Protein AF-A0A0R0C847-F1 (afdb_monomer_lite)

Organism: NCBI:txid405446

Radius of gyration: 13.83 Å; chains: 1; bounding box: 32×34×32 Å

Foldseek 3Di:
DADEDDELAEACEEAEEEQYAAAYEANYEHNEEYEYEQYEYHYANYEYAYEYEYANYAYHQEPNYEAAEEYEYDHDDPPDDPDDRDAHEYAAAAQYEANYEYYYPDHHHAEHEPNYYHDHYYPYDYDYDPDNDDDD

pLDDT: mean 81.01, std 14.31, range [42.16, 94.69]

Secondary structure (DSSP, 8-state):
--EEPPTT-EESS-EEESSS-EEE-TT-EESS-EEESSS-EEESS-EE-S-EEESS--EEE-TT-EESS-EEEPPPPTTS--S--PPPEEEE-TT-EE-S-EEESS--EEEEETT-EE--EESS-EEEE-SSS---

Structure (mmCIF, N/CA/C/O backbone):
data_AF-A0A0R0C847-F1
#
_entry.id   AF-A0A0R0C847-F1
#
loop_
_atom_site.group_PDB
_atom_site.id
_atom_site.type_symbol
_atom_site.label_atom_id
_atom_site.label_alt_id
_atom_site.label_comp_id
_atom_site.label_asym_id
_atom_site.label_entity_id
_atom_site.label_seq_id
_atom_site.pdbx_PDB_ins_code
_atom_site.Cartn_x
_atom_site.Cartn_y
_atom_site.Cartn_z
_atom_site.occupancy
_atom_site.B_iso_or_equiv
_atom_site.auth_seq_id
_atom_site.auth_comp_id
_atom_site.auth_asym_id
_atom_site.auth_atom_id
_atom_site.pdbx_PDB_model_num
ATOM 1 N N . GLY A 1 1 ? 16.848 8.188 -2.614 1.00 44.81 1 GLY A N 1
ATOM 2 C CA . GLY A 1 1 ? 17.297 6.876 -3.125 1.00 44.81 1 GLY A CA 1
ATOM 3 C C . GLY A 1 1 ? 16.133 5.922 -3.027 1.00 44.81 1 GLY A C 1
ATOM 4 O O . GLY A 1 1 ? 15.467 5.969 -2.008 1.00 44.81 1 GLY A O 1
ATOM 5 N N . GLY A 1 2 ? 15.830 5.153 -4.074 1.00 51.50 2 GLY A N 1
ATOM 6 C CA . GLY A 1 2 ? 14.700 4.211 -4.107 1.00 51.50 2 GLY A CA 1
ATOM 7 C C . GLY A 1 2 ? 15.169 2.760 -4.080 1.00 51.50 2 GLY A C 1
ATOM 8 O O . GLY A 1 2 ? 16.262 2.468 -4.564 1.00 51.50 2 GLY A O 1
ATOM 9 N N . ILE A 1 3 ? 14.347 1.867 -3.531 1.00 61.53 3 ILE A N 1
ATOM 10 C CA . ILE A 1 3 ? 14.578 0.423 -3.574 1.00 61.53 3 ILE A CA 1
ATOM 11 C C . ILE A 1 3 ? 13.815 -0.112 -4.786 1.00 61.53 3 ILE A C 1
ATOM 13 O O . ILE A 1 3 ? 12.591 -0.244 -4.774 1.00 61.53 3 ILE A O 1
ATOM 17 N N . ARG A 1 4 ? 14.544 -0.409 -5.864 1.00 59.06 4 ARG A N 1
ATOM 18 C CA . ARG A 1 4 ? 13.992 -1.135 -7.010 1.00 59.06 4 ARG A CA 1
ATOM 19 C C . ARG A 1 4 ? 14.447 -2.581 -6.915 1.00 59.06 4 ARG A C 1
ATOM 21 O O . ARG A 1 4 ? 15.627 -2.867 -7.099 1.00 59.06 4 ARG A O 1
ATOM 28 N N . THR A 1 5 ? 13.511 -3.470 -6.618 1.00 61.41 5 THR A N 1
ATOM 29 C CA . THR A 1 5 ? 13.776 -4.909 -6.623 1.00 61.41 5 THR A CA 1
ATOM 30 C C . THR A 1 5 ? 13.546 -5.484 -8.022 1.00 61.41 5 THR A C 1
ATOM 32 O O . THR A 1 5 ? 12.745 -4.957 -8.795 1.00 61.41 5 THR A O 1
ATOM 35 N N . GLY A 1 6 ? 14.319 -6.508 -8.393 1.00 53.28 6 GLY A N 1
ATOM 36 C CA . GLY A 1 6 ? 14.159 -7.223 -9.663 1.00 53.28 6 GLY A CA 1
ATOM 37 C C . GLY A 1 6 ? 13.067 -8.299 -9.597 1.00 53.28 6 GLY A C 1
ATOM 38 O O . GLY A 1 6 ? 12.555 -8.606 -8.526 1.00 53.28 6 GLY A O 1
ATOM 39 N N . ARG A 1 7 ? 12.732 -8.889 -10.751 1.00 55.72 7 ARG A N 1
ATOM 40 C CA . ARG A 1 7 ? 11.773 -10.007 -10.875 1.00 55.72 7 ARG A CA 1
ATOM 41 C C . ARG A 1 7 ? 12.236 -11.249 -10.102 1.00 55.72 7 ARG A C 1
ATOM 43 O O . ARG A 1 7 ? 13.437 -11.501 -10.024 1.00 55.72 7 ARG A O 1
ATOM 50 N N . ASN A 1 8 ? 11.282 -12.059 -9.632 1.00 59.22 8 ASN A N 1
ATOM 51 C CA . ASN A 1 8 ? 11.506 -13.325 -8.910 1.00 59.22 8 ASN A CA 1
ATOM 52 C C . ASN A 1 8 ? 12.288 -13.193 -7.592 1.00 59.22 8 ASN A C 1
ATOM 54 O O . ASN A 1 8 ? 13.009 -14.112 -7.195 1.00 59.22 8 ASN A O 1
ATOM 58 N N . LEU A 1 9 ? 12.175 -12.053 -6.911 1.00 65.19 9 LEU A N 1
ATOM 59 C CA . LEU A 1 9 ? 12.846 -11.863 -5.635 1.00 65.19 9 LEU A CA 1
ATOM 60 C C . LEU A 1 9 ? 12.037 -12.526 -4.513 1.00 65.19 9 LEU A C 1
ATOM 62 O O . LEU A 1 9 ? 10.857 -12.239 -4.327 1.00 65.19 9 LEU A O 1
ATOM 66 N N . VAL A 1 10 ? 12.687 -13.387 -3.732 1.00 64.56 10 VAL A N 1
ATOM 67 C CA . VAL A 1 10 ? 12.114 -13.928 -2.495 1.00 64.56 10 VAL A CA 1
ATOM 68 C C . VAL A 1 10 ? 12.790 -13.236 -1.320 1.00 64.56 10 VAL A C 1
ATOM 70 O O . VAL A 1 10 ? 13.981 -13.433 -1.077 1.00 64.56 10 VAL A O 1
ATOM 73 N N . LEU A 1 11 ? 12.032 -12.417 -0.597 1.00 72.56 11 LEU A N 1
ATOM 74 C CA . LEU A 1 11 ? 12.472 -11.775 0.635 1.00 72.56 11 LEU A CA 1
ATOM 75 C C . LEU A 1 11 ? 11.800 -12.458 1.819 1.00 72.56 11 LEU A C 1
ATOM 77 O O . LEU A 1 11 ? 10.580 -12.454 1.943 1.00 72.56 11 LEU A O 1
ATOM 81 N N . ALA A 1 12 ? 12.609 -13.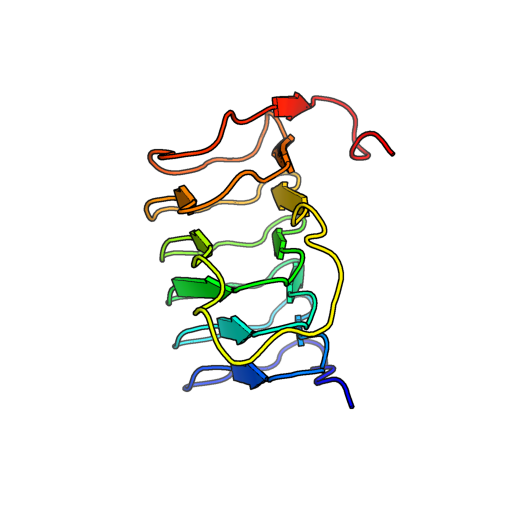021 2.714 1.00 62.19 12 ALA A N 1
ATOM 82 C CA . ALA A 1 12 ? 12.117 -13.587 3.971 1.00 62.19 12 ALA A CA 1
ATOM 83 C C . ALA A 1 12 ? 11.773 -12.511 5.021 1.00 62.19 12 ALA A C 1
ATOM 85 O O . ALA A 1 12 ? 11.181 -12.829 6.045 1.00 62.19 12 ALA A O 1
ATOM 86 N N . ARG A 1 13 ? 12.181 -11.255 4.796 1.00 71.25 13 ARG A N 1
ATOM 87 C CA . ARG A 1 13 ? 11.975 -10.107 5.692 1.00 71.25 13 ARG A CA 1
ATOM 88 C C . ARG A 1 13 ? 11.284 -8.964 4.945 1.00 71.25 13 ARG A C 1
ATOM 90 O O . ARG A 1 13 ? 11.233 -8.989 3.716 1.00 71.25 13 ARG A O 1
ATOM 97 N N . GLY A 1 14 ? 10.771 -7.997 5.700 1.00 68.62 14 GLY A N 1
ATOM 98 C CA . GLY A 1 14 ? 10.109 -6.808 5.170 1.00 68.62 14 GLY A CA 1
ATOM 99 C C . GLY A 1 14 ? 11.025 -5.830 4.424 1.00 68.62 14 GLY A C 1
ATOM 100 O O . GLY A 1 14 ? 12.242 -6.034 4.333 1.00 68.62 14 GLY A O 1
ATOM 101 N N . LEU A 1 15 ? 10.420 -4.780 3.869 1.00 73.00 15 LEU A N 1
ATOM 102 C CA . LEU A 1 15 ? 11.086 -3.688 3.156 1.00 73.00 15 LEU A CA 1
ATOM 103 C C . LEU A 1 15 ? 10.704 -2.337 3.762 1.00 73.00 15 LEU A C 1
ATOM 105 O O . LEU A 1 15 ? 9.536 -1.971 3.714 1.00 73.00 15 LEU A O 1
ATOM 109 N N . ASP A 1 16 ? 11.705 -1.561 4.187 1.00 72.19 16 ASP A N 1
ATOM 110 C CA . ASP A 1 16 ? 11.493 -0.260 4.832 1.00 72.19 16 ASP A CA 1
ATOM 111 C C . ASP A 1 16 ? 12.253 0.858 4.110 1.00 72.19 16 ASP A C 1
ATOM 113 O O . ASP A 1 16 ? 13.425 0.716 3.738 1.00 72.19 16 ASP A O 1
ATOM 117 N N . THR A 1 17 ? 11.613 2.014 3.912 1.00 71.56 17 THR A N 1
ATOM 118 C CA . THR A 1 17 ? 12.294 3.192 3.351 1.00 71.56 17 THR A CA 1
ATOM 119 C C . THR A 1 17 ? 11.646 4.525 3.722 1.00 71.56 17 THR A C 1
ATOM 121 O O . THR A 1 17 ? 10.429 4.661 3.790 1.00 71.56 17 THR A O 1
ATOM 124 N N . VAL A 1 18 ? 12.456 5.573 3.895 1.00 64.12 18 VAL A N 1
ATOM 125 C CA . VAL A 1 18 ? 11.958 6.898 4.310 1.00 64.12 18 VAL A CA 1
ATOM 126 C C . VAL A 1 18 ? 11.659 7.816 3.117 1.00 64.12 18 VAL A C 1
ATOM 128 O O . VAL A 1 18 ? 10.617 8.459 3.090 1.00 64.12 18 VAL A O 1
ATOM 131 N N . ASN A 1 19 ? 12.539 7.872 2.113 1.00 58.94 19 ASN A N 1
ATOM 132 C CA . ASN A 1 19 ? 12.438 8.795 0.964 1.00 58.94 19 ASN A CA 1
ATOM 133 C C . ASN A 1 19 ? 12.637 8.085 -0.392 1.00 58.94 19 ASN A C 1
ATOM 135 O O . ASN A 1 19 ? 13.093 8.693 -1.364 1.00 58.94 19 ASN A O 1
ATOM 139 N N . GLY A 1 20 ? 12.368 6.781 -0.449 1.00 64.75 20 GLY A N 1
ATOM 140 C CA . GLY A 1 20 ? 12.543 5.954 -1.639 1.00 64.75 20 GLY A CA 1
ATOM 141 C C . GLY A 1 20 ? 11.259 5.267 -2.058 1.00 64.75 20 GLY A C 1
ATOM 142 O O . GLY A 1 20 ? 10.523 4.810 -1.207 1.00 64.75 20 GLY A O 1
ATOM 143 N N . GLY A 1 21 ? 10.979 5.155 -3.355 1.00 75.12 21 GLY A N 1
ATOM 144 C CA . GLY A 1 21 ? 9.925 4.241 -3.800 1.00 75.12 21 GLY A CA 1
ATOM 145 C C . GLY A 1 21 ? 10.352 2.785 -3.600 1.00 75.12 21 GLY A C 1
ATOM 146 O O . GLY A 1 21 ? 11.523 2.466 -3.825 1.00 75.12 21 GLY A O 1
ATOM 147 N N . ILE A 1 22 ? 9.415 1.933 -3.195 1.00 81.19 22 ILE A N 1
ATOM 148 C CA . ILE A 1 22 ? 9.524 0.476 -3.189 1.00 81.19 22 ILE A CA 1
ATOM 149 C C . ILE A 1 22 ? 8.766 -0.026 -4.412 1.00 81.19 22 ILE A C 1
ATOM 151 O O . ILE A 1 22 ? 7.552 0.133 -4.503 1.00 81.19 22 ILE A O 1
ATOM 155 N N . TYR A 1 23 ? 9.475 -0.630 -5.362 1.00 84.19 23 TYR A N 1
ATOM 156 C CA . TYR A 1 23 ? 8.843 -1.303 -6.495 1.00 84.19 23 TYR A CA 1
ATOM 157 C C . TYR A 1 23 ? 9.247 -2.770 -6.523 1.00 84.19 23 TYR A C 1
ATOM 159 O O . TYR A 1 23 ? 10.444 -3.092 -6.480 1.00 84.19 23 TYR A O 1
ATOM 167 N N . VAL A 1 24 ? 8.239 -3.634 -6.603 1.00 83.81 24 VAL A N 1
ATOM 168 C CA . VAL A 1 24 ? 8.375 -5.086 -6.599 1.00 83.81 24 VAL A CA 1
ATOM 169 C C . VAL A 1 24 ? 7.606 -5.649 -7.784 1.00 83.81 24 VAL A C 1
ATOM 171 O O . VAL A 1 24 ? 6.416 -5.387 -7.964 1.00 83.81 24 VAL A O 1
ATOM 174 N N . ASP A 1 25 ? 8.331 -6.392 -8.612 1.00 84.12 25 ASP A N 1
ATOM 175 C CA . ASP A 1 25 ? 7.852 -6.903 -9.893 1.00 84.12 25 ASP A CA 1
ATOM 176 C C . ASP A 1 25 ? 7.408 -8.373 -9.788 1.00 84.12 25 ASP A C 1
ATOM 178 O O . ASP A 1 25 ? 7.661 -9.055 -8.785 1.00 84.12 25 ASP A O 1
ATOM 182 N N . ARG A 1 26 ? 6.771 -8.863 -10.853 1.00 85.19 26 ARG A N 1
ATOM 183 C CA . ARG A 1 26 ? 6.073 -10.150 -10.912 1.00 85.19 26 ARG A CA 1
ATOM 184 C C . ARG A 1 26 ? 6.947 -11.327 -10.489 1.00 85.19 26 ARG A C 1
ATOM 186 O O . ARG A 1 26 ? 8.133 -11.403 -10.821 1.00 85.19 26 ARG A O 1
ATOM 193 N N . GLY A 1 27 ? 6.313 -12.279 -9.804 1.00 79.50 27 GLY A N 1
ATOM 194 C CA . GLY A 1 27 ? 6.936 -13.527 -9.358 1.00 79.50 27 GLY A CA 1
ATOM 195 C C . GLY A 1 27 ? 7.713 -13.385 -8.051 1.00 79.50 27 GLY A C 1
ATOM 196 O O . GLY A 1 27 ? 8.369 -14.333 -7.624 1.00 79.50 27 GLY A O 1
ATOM 197 N N . SER A 1 28 ? 7.652 -12.215 -7.418 1.00 85.19 28 SER A N 1
ATOM 198 C CA . SER A 1 28 ? 8.307 -11.964 -6.139 1.00 85.19 28 SER A CA 1
ATOM 199 C C . SER A 1 28 ? 7.398 -12.348 -4.971 1.00 85.19 28 SER A C 1
ATOM 201 O O . SER A 1 28 ? 6.172 -12.212 -5.044 1.00 85.19 28 SER A O 1
ATOM 203 N N . ARG A 1 29 ? 8.007 -12.810 -3.877 1.00 86.31 29 ARG A N 1
ATOM 204 C CA . ARG A 1 29 ? 7.320 -13.099 -2.614 1.00 86.31 29 ARG A CA 1
ATOM 205 C C . ARG A 1 29 ? 8.008 -12.364 -1.475 1.00 86.31 29 ARG A C 1
ATOM 207 O O . ARG A 1 29 ? 9.228 -12.451 -1.337 1.00 86.31 29 ARG A O 1
ATOM 214 N N . ILE A 1 30 ? 7.220 -11.681 -0.658 1.00 87.31 30 ILE A N 1
ATOM 215 C CA . ILE A 1 30 ? 7.690 -10.956 0.521 1.00 87.31 30 ILE A CA 1
ATOM 216 C C . ILE A 1 30 ? 7.013 -11.580 1.735 1.00 87.31 30 ILE A C 1
ATOM 218 O O . ILE A 1 30 ? 5.791 -11.558 1.843 1.00 87.31 30 ILE A O 1
ATOM 222 N N . GLY A 1 31 ? 7.813 -12.169 2.620 1.00 86.44 31 GLY A N 1
ATOM 223 C CA . GLY A 1 31 ? 7.327 -12.850 3.821 1.00 86.44 31 GLY A CA 1
ATOM 224 C C . GLY A 1 31 ? 7.059 -11.935 5.020 1.00 86.44 31 GLY A C 1
ATOM 225 O O . GLY A 1 31 ? 6.570 -12.423 6.031 1.00 86.44 31 GLY A O 1
ATOM 226 N N . GLY A 1 32 ? 7.416 -10.650 4.940 1.00 88.69 32 GLY A N 1
ATOM 227 C CA . GLY A 1 32 ? 7.215 -9.662 6.007 1.00 88.69 32 GLY A CA 1
ATOM 228 C C . GLY A 1 32 ? 6.523 -8.403 5.496 1.00 88.69 32 GLY A C 1
ATOM 229 O O . GLY A 1 32 ? 5.985 -8.413 4.394 1.00 88.69 32 GLY A O 1
ATOM 230 N N . ASP A 1 33 ? 6.572 -7.329 6.275 1.00 88.62 33 ASP A N 1
ATOM 231 C CA . ASP A 1 33 ? 5.810 -6.104 6.006 1.00 88.62 33 ASP A CA 1
ATOM 232 C C . ASP A 1 33 ? 6.516 -5.167 5.013 1.00 88.62 33 ASP A C 1
ATOM 234 O O . ASP A 1 33 ? 7.724 -5.258 4.780 1.00 88.62 33 ASP A O 1
ATOM 238 N N . VAL A 1 34 ? 5.763 -4.264 4.389 1.00 88.25 34 VAL A N 1
ATOM 239 C CA . VAL A 1 34 ? 6.304 -3.236 3.492 1.00 88.25 34 VAL A CA 1
ATOM 240 C C . VAL A 1 34 ? 5.940 -1.862 4.034 1.00 88.25 34 VAL A C 1
ATOM 242 O 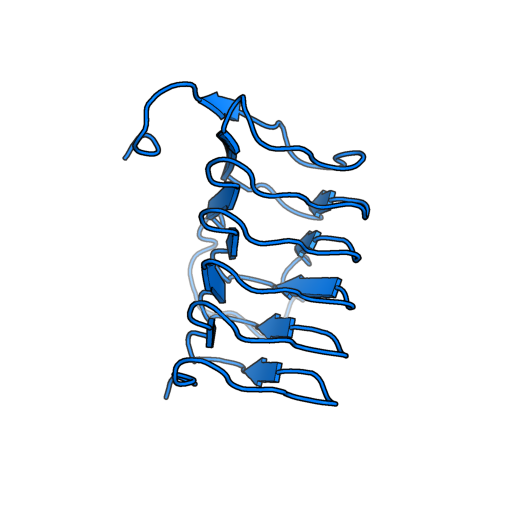O . VAL A 1 34 ? 4.781 -1.455 3.957 1.00 88.25 34 VAL A O 1
ATOM 245 N N . GLU A 1 35 ? 6.935 -1.126 4.527 1.00 88.19 35 GLU A N 1
ATOM 246 C CA . GLU A 1 35 ? 6.747 0.185 5.142 1.00 88.19 35 GLU A CA 1
ATOM 247 C C . GLU A 1 35 ? 7.438 1.311 4.355 1.00 88.19 35 GLU A C 1
ATOM 249 O O . GLU A 1 35 ? 8.595 1.222 3.923 1.00 88.19 35 GLU A O 1
ATOM 254 N N . THR A 1 36 ? 6.750 2.447 4.193 1.00 84.62 36 THR A N 1
ATOM 255 C CA . THR A 1 36 ? 7.417 3.673 3.744 1.00 84.62 36 THR A CA 1
ATOM 256 C C . THR A 1 36 ? 6.856 4.971 4.307 1.00 84.62 36 THR A C 1
ATOM 258 O O . THR A 1 36 ? 5.650 5.152 4.431 1.00 84.62 36 THR A O 1
ATOM 261 N N . VAL A 1 37 ? 7.720 5.961 4.547 1.00 81.88 37 VAL A N 1
ATOM 262 C CA . VAL A 1 37 ? 7.276 7.286 5.013 1.00 81.88 37 VAL A CA 1
ATOM 263 C C . VAL A 1 37 ? 6.837 8.180 3.851 1.00 81.88 37 VAL A C 1
ATOM 265 O O . VAL A 1 37 ? 5.675 8.571 3.793 1.00 81.88 37 VAL A O 1
ATOM 268 N N . ASN A 1 38 ? 7.731 8.515 2.915 1.00 77.06 38 ASN A N 1
ATOM 269 C CA . ASN A 1 38 ? 7.435 9.419 1.790 1.00 77.06 38 ASN A CA 1
ATOM 270 C C . ASN A 1 38 ? 7.529 8.748 0.409 1.00 77.06 38 ASN A C 1
ATOM 272 O O . ASN A 1 38 ? 7.299 9.412 -0.606 1.00 77.06 38 ASN A O 1
ATOM 276 N N . GLY A 1 39 ? 7.890 7.465 0.358 1.00 79.19 39 GLY A N 1
ATOM 277 C CA . GLY A 1 39 ? 8.048 6.683 -0.865 1.00 79.19 39 GLY A CA 1
ATOM 278 C C . GLY A 1 39 ? 6.738 6.186 -1.457 1.00 79.19 39 GLY A C 1
ATOM 279 O O . GLY A 1 39 ? 5.750 6.073 -0.752 1.00 79.19 39 GLY A O 1
ATOM 280 N N . SER A 1 40 ? 6.705 5.865 -2.748 1.00 84.69 40 SER A N 1
ATOM 281 C CA . SER A 1 40 ? 5.591 5.103 -3.327 1.00 84.69 40 SER A CA 1
ATOM 282 C C . SER A 1 40 ? 5.848 3.600 -3.219 1.00 84.69 40 SER A C 1
ATOM 284 O O . SER A 1 40 ? 6.972 3.158 -3.433 1.00 84.69 40 SER A O 1
ATOM 286 N N . ILE A 1 41 ? 4.820 2.814 -2.917 1.00 89.50 41 ILE A N 1
ATOM 287 C CA . ILE A 1 41 ? 4.857 1.349 -2.903 1.00 89.50 41 ILE A CA 1
ATOM 288 C C . ILE A 1 41 ? 4.126 0.849 -4.145 1.00 89.50 41 ILE A C 1
ATOM 290 O O . ILE A 1 41 ? 2.962 1.178 -4.351 1.00 89.50 41 ILE A O 1
ATOM 294 N N . GLY A 1 42 ? 4.794 0.053 -4.975 1.00 90.19 42 GLY A N 1
ATOM 295 C CA . GLY A 1 42 ? 4.219 -0.575 -6.162 1.00 90.19 42 GLY A CA 1
ATOM 296 C C . GLY A 1 42 ? 4.491 -2.072 -6.173 1.00 90.19 42 GLY A C 1
ATOM 297 O O . GLY A 1 42 ? 5.648 -2.480 -6.246 1.00 90.19 42 GLY A O 1
ATOM 298 N N . LEU A 1 43 ? 3.434 -2.879 -6.121 1.00 90.38 43 LEU A N 1
ATOM 299 C CA . LEU A 1 43 ? 3.497 -4.341 -6.139 1.00 90.38 43 LEU A CA 1
ATOM 300 C C . LEU A 1 43 ? 2.758 -4.861 -7.371 1.00 90.38 43 LEU A C 1
ATOM 302 O O . LEU A 1 43 ? 1.558 -4.634 -7.483 1.00 90.38 43 LEU A O 1
ATOM 306 N N . VAL A 1 44 ? 3.418 -5.572 -8.284 1.00 90.56 44 VAL A N 1
ATOM 307 C CA . VAL A 1 44 ? 2.770 -6.105 -9.500 1.00 90.56 44 VAL A CA 1
ATOM 308 C C . VAL A 1 44 ? 3.022 -7.601 -9.621 1.00 90.56 44 VAL A C 1
ATOM 310 O O . VAL A 1 44 ? 4.161 -8.005 -9.811 1.00 90.56 44 VAL A O 1
ATOM 313 N N . GLY A 1 45 ? 1.982 -8.434 -9.545 1.00 90.00 45 GLY A N 1
ATOM 314 C CA . GLY A 1 45 ? 2.114 -9.893 -9.563 1.00 90.00 45 GLY A CA 1
ATOM 315 C C . GLY A 1 45 ? 2.962 -10.425 -8.405 1.00 90.00 45 GLY A C 1
ATOM 316 O O . GLY A 1 45 ? 3.795 -11.315 -8.607 1.00 90.00 45 GLY A O 1
ATOM 317 N N . VAL A 1 46 ? 2.815 -9.811 -7.228 1.00 90.38 46 VAL A N 1
ATOM 318 C CA . VAL A 1 46 ? 3.599 -10.093 -6.017 1.00 90.38 46 VAL A CA 1
ATOM 319 C C . VAL A 1 46 ? 2.711 -10.744 -4.972 1.00 90.38 46 VAL A C 1
ATOM 321 O O . VAL A 1 46 ? 1.569 -10.332 -4.783 1.00 90.38 46 VAL A O 1
ATOM 324 N N . GLN A 1 47 ? 3.264 -11.719 -4.254 1.00 92.19 47 GLN A N 1
ATOM 325 C CA . GLN A 1 47 ? 2.640 -12.260 -3.054 1.00 92.19 47 GLN A CA 1
ATOM 326 C C . GLN A 1 47 ? 3.301 -11.646 -1.815 1.00 92.19 47 GLN A C 1
ATOM 328 O O . GLN A 1 47 ? 4.467 -11.919 -1.528 1.00 92.19 47 GLN A O 1
ATOM 333 N N . LEU A 1 48 ? 2.557 -10.821 -1.094 1.00 92.50 48 LEU A N 1
ATOM 334 C CA . LEU A 1 48 ? 2.947 -10.237 0.180 1.00 92.50 48 LEU A CA 1
ATOM 335 C C . LEU A 1 48 ? 2.207 -10.975 1.299 1.00 92.50 48 LEU A C 1
ATOM 337 O O . LEU A 1 48 ? 0.977 -10.988 1.330 1.00 92.50 48 LEU A O 1
ATOM 341 N N . ASP A 1 49 ? 2.954 -11.610 2.196 1.00 92.56 49 ASP A N 1
ATOM 342 C CA . ASP A 1 49 ? 2.378 -12.328 3.333 1.00 92.56 49 ASP A CA 1
ATOM 343 C C . ASP A 1 49 ? 2.130 -11.405 4.551 1.00 92.56 49 ASP A C 1
ATOM 345 O O . ASP A 1 49 ? 1.349 -11.782 5.421 1.00 92.56 49 ASP A O 1
ATOM 349 N N . GLY A 1 50 ? 2.752 -10.217 4.598 1.00 92.00 50 GLY A N 1
ATOM 350 C CA . GLY A 1 50 ? 2.598 -9.211 5.661 1.00 92.00 50 GLY A CA 1
ATOM 351 C C . GLY A 1 50 ? 1.704 -8.019 5.296 1.00 92.00 50 GLY A C 1
ATOM 352 O O . GLY A 1 50 ? 0.926 -8.070 4.338 1.00 92.00 50 GLY A O 1
ATOM 353 N N . ASP A 1 51 ? 1.837 -6.941 6.067 1.00 92.50 51 ASP A N 1
ATOM 354 C CA . ASP A 1 51 ? 1.066 -5.700 5.947 1.00 92.50 51 ASP A CA 1
ATOM 355 C C . ASP A 1 51 ? 1.769 -4.642 5.073 1.00 92.50 51 ASP A C 1
ATOM 357 O O . ASP A 1 51 ? 2.984 -4.668 4.866 1.00 92.50 51 ASP A O 1
ATOM 361 N N . ILE A 1 52 ? 0.998 -3.681 4.552 1.00 91.94 52 ILE A N 1
ATOM 362 C CA . ILE A 1 52 ? 1.518 -2.484 3.876 1.00 91.94 52 ILE A CA 1
ATOM 363 C C . ILE A 1 52 ? 1.259 -1.265 4.756 1.00 91.94 52 ILE A C 1
ATOM 365 O O . ILE A 1 52 ? 0.102 -0.920 4.996 1.00 91.94 52 ILE A O 1
ATOM 369 N N . GLU A 1 53 ? 2.309 -0.555 5.159 1.00 90.56 53 GLU A N 1
ATOM 370 C CA . GLU A 1 53 ? 2.194 0.642 5.992 1.00 90.56 53 GLU A CA 1
ATOM 371 C C . GLU A 1 53 ? 2.831 1.870 5.329 1.00 90.56 53 GLU A C 1
ATOM 373 O O . GLU A 1 53 ? 3.927 1.828 4.764 1.00 90.56 53 GLU A O 1
ATOM 378 N N . THR A 1 54 ? 2.128 3.005 5.354 1.00 88.81 54 THR A N 1
ATOM 379 C CA . THR A 1 54 ? 2.702 4.265 4.874 1.00 88.81 54 THR A CA 1
ATOM 380 C C . THR A 1 54 ? 2.192 5.507 5.595 1.00 88.81 54 THR A C 1
ATOM 382 O O . THR A 1 54 ? 1.165 5.478 6.263 1.00 88.81 54 THR A O 1
ATOM 385 N N . VAL A 1 55 ? 2.903 6.630 5.453 1.00 86.00 55 VAL A N 1
ATOM 386 C CA . VAL A 1 55 ? 2.518 7.930 6.036 1.00 86.00 55 VAL A CA 1
ATOM 387 C C . VAL A 1 55 ? 2.081 8.927 4.957 1.00 86.00 55 VAL A C 1
ATOM 389 O O . VAL A 1 55 ? 0.993 9.510 5.009 1.00 86.00 55 VAL A O 1
ATOM 392 N N . ASN A 1 56 ? 2.944 9.147 3.968 1.00 82.69 56 ASN A N 1
ATOM 393 C CA . ASN A 1 56 ? 2.731 10.065 2.850 1.00 82.69 56 ASN A CA 1
ATOM 394 C C . ASN A 1 56 ? 2.894 9.368 1.497 1.00 82.69 56 ASN A C 1
ATOM 396 O O . ASN A 1 56 ? 2.869 10.055 0.483 1.00 82.69 56 ASN A O 1
ATOM 400 N N . GLY A 1 57 ? 3.112 8.057 1.465 1.00 84.31 57 GLY A N 1
ATOM 401 C CA . GLY A 1 57 ? 3.373 7.300 0.253 1.00 84.31 57 GLY A CA 1
ATOM 402 C C . GLY A 1 57 ? 2.128 6.946 -0.542 1.00 84.31 57 GLY A C 1
ATOM 403 O O . GLY A 1 57 ? 1.069 6.697 0.025 1.00 84.31 57 GLY A O 1
ATOM 404 N N . ASP A 1 58 ? 2.264 6.892 -1.865 1.00 89.75 58 ASP A N 1
ATOM 405 C CA . ASP A 1 58 ? 1.221 6.318 -2.718 1.00 89.75 58 ASP A CA 1
ATOM 406 C C . ASP A 1 58 ? 1.366 4.798 -2.719 1.00 89.75 58 ASP A C 1
ATOM 408 O O . ASP A 1 58 ? 2.485 4.291 -2.771 1.00 89.75 58 ASP A O 1
ATOM 412 N N . ILE A 1 59 ? 0.254 4.070 -2.685 1.00 91.88 59 ILE A N 1
ATOM 413 C CA . ILE A 1 59 ? 0.251 2.605 -2.701 1.00 91.88 59 ILE A CA 1
ATOM 414 C C . ILE A 1 59 ? -0.398 2.146 -3.999 1.00 91.88 59 ILE A C 1
ATOM 416 O O . ILE A 1 59 ? -1.476 2.596 -4.368 1.00 91.88 59 ILE A O 1
ATOM 420 N N . THR A 1 60 ? 0.250 1.239 -4.713 1.00 92.38 60 THR A N 1
ATOM 421 C CA . THR A 1 60 ? -0.284 0.601 -5.913 1.00 92.38 60 THR A CA 1
ATOM 422 C C . THR A 1 60 ? -0.144 -0.905 -5.769 1.00 92.38 60 THR A C 1
ATOM 424 O O . THR A 1 60 ? 0.947 -1.457 -5.903 1.00 92.38 60 THR A O 1
ATOM 427 N N . VAL A 1 61 ? -1.264 -1.573 -5.512 1.00 93.25 61 VAL A N 1
ATOM 428 C CA . VAL A 1 61 ? -1.380 -3.028 -5.585 1.00 93.25 61 VAL A CA 1
ATOM 429 C C . VAL A 1 61 ? -1.837 -3.352 -7.001 1.00 93.25 61 VAL A C 1
ATOM 431 O O . VAL A 1 61 ? -3.016 -3.282 -7.313 1.00 93.25 61 VAL A O 1
ATOM 434 N N . GLY A 1 62 ? -0.885 -3.590 -7.893 1.00 89.31 62 GLY A N 1
ATOM 435 C CA . GLY A 1 62 ? -1.113 -3.871 -9.306 1.00 89.31 62 GLY A CA 1
ATOM 436 C C . GLY A 1 62 ? -1.700 -5.256 -9.582 1.00 89.31 62 GLY A C 1
ATOM 437 O O . GLY A 1 62 ? -2.090 -5.988 -8.676 1.00 89.31 62 GLY A O 1
ATOM 438 N N . ILE A 1 63 ? -1.758 -5.597 -10.871 1.00 90.12 63 ILE A N 1
ATOM 439 C CA . ILE A 1 63 ? -2.440 -6.800 -11.355 1.00 90.12 63 ILE A CA 1
ATOM 440 C C . ILE A 1 63 ? -1.873 -8.093 -10.762 1.00 90.12 63 ILE A C 1
ATOM 442 O O . ILE A 1 63 ? -0.654 -8.233 -10.640 1.00 90.12 63 ILE A O 1
ATOM 446 N N . ASP A 1 64 ? -2.765 -9.025 -10.423 1.00 90.44 64 ASP A N 1
ATOM 447 C CA . ASP A 1 64 ? -2.453 -10.353 -9.870 1.00 90.44 64 ASP A CA 1
ATOM 448 C C . ASP A 1 64 ? -1.603 -10.316 -8.582 1.00 90.44 64 ASP A C 1
ATOM 450 O O . ASP A 1 64 ? -0.920 -11.285 -8.242 1.00 90.44 64 ASP A O 1
ATOM 454 N N . SER A 1 65 ? -1.605 -9.190 -7.867 1.00 93.25 65 SER A N 1
ATOM 455 C CA . SER A 1 65 ? -0.937 -9.066 -6.573 1.00 93.25 65 SER A CA 1
ATOM 456 C C . SER A 1 65 ? -1.851 -9.538 -5.446 1.00 93.25 65 SER A C 1
ATOM 458 O O . SER A 1 65 ? -3.033 -9.197 -5.400 1.00 93.25 65 SER A O 1
ATOM 460 N N . VAL A 1 66 ? -1.289 -10.290 -4.504 1.00 93.81 66 VAL A N 1
ATOM 461 C CA . VAL A 1 66 ? -2.001 -10.806 -3.332 1.00 93.81 66 VAL A CA 1
ATOM 462 C C . VAL A 1 66 ? -1.303 -10.305 -2.080 1.00 93.81 66 VAL A C 1
ATOM 464 O O . VAL A 1 66 ? -0.130 -10.596 -1.864 1.00 93.81 66 VAL A O 1
ATOM 467 N N . VAL A 1 67 ? -2.037 -9.566 -1.262 1.00 94.38 67 VAL A N 1
ATOM 468 C CA . VAL A 1 67 ? -1.628 -9.063 0.044 1.00 94.38 67 VAL A CA 1
ATOM 469 C C . VAL A 1 67 ? -2.458 -9.801 1.083 1.00 94.38 67 VAL A C 1
ATOM 471 O O . VAL A 1 67 ? -3.672 -9.617 1.157 1.00 94.38 67 VAL A O 1
ATOM 474 N N . LYS A 1 68 ? -1.819 -10.674 1.859 1.00 93.81 68 LYS A N 1
ATOM 475 C CA . LYS A 1 68 ? -2.500 -11.392 2.944 1.00 93.81 68 LYS A CA 1
ATOM 476 C C . LYS A 1 68 ? -2.758 -10.498 4.152 1.00 93.81 68 LYS A C 1
ATOM 478 O O . LYS A 1 68 ? -3.757 -10.678 4.841 1.00 93.81 68 LYS A O 1
ATOM 483 N N . GLY A 1 69 ? -1.872 -9.539 4.399 1.00 92.69 69 GLY A N 1
ATOM 484 C CA . GLY A 1 69 ? -2.081 -8.519 5.413 1.00 92.69 69 GLY A CA 1
ATOM 485 C C . GLY A 1 69 ? -3.059 -7.430 4.976 1.00 92.69 69 GLY A C 1
ATOM 486 O O . GLY A 1 69 ? -3.799 -7.547 3.994 1.00 92.69 69 GLY A O 1
ATOM 487 N N . GLY A 1 70 ? -3.079 -6.359 5.755 1.00 93.44 70 GLY A N 1
ATOM 488 C CA . GLY A 1 70 ? -3.859 -5.155 5.541 1.00 93.44 70 GLY A CA 1
ATOM 489 C C . GLY A 1 70 ? -3.060 -4.012 4.926 1.00 93.44 70 GLY A C 1
ATOM 490 O O . GLY A 1 70 ? -1.872 -4.114 4.624 1.00 93.44 70 GLY A O 1
ATOM 491 N N . ILE A 1 71 ? -3.748 -2.886 4.748 1.00 93.56 71 ILE A N 1
ATOM 492 C CA . ILE A 1 71 ? -3.143 -1.624 4.323 1.00 93.56 71 ILE A CA 1
ATOM 493 C C . ILE A 1 71 ? -3.409 -0.589 5.404 1.00 93.56 71 ILE A C 1
ATOM 495 O O . ILE A 1 71 ? -4.564 -0.326 5.732 1.00 93.56 71 ILE A O 1
ATOM 499 N N . LYS A 1 72 ? -2.359 0.040 5.922 1.00 92.38 72 LYS A N 1
ATOM 500 C CA . LYS A 1 72 ? -2.463 1.081 6.936 1.00 92.38 72 LYS A CA 1
ATOM 501 C C . LYS A 1 72 ? -1.815 2.373 6.461 1.00 92.38 72 LYS A C 1
ATOM 503 O O . LYS A 1 72 ? -0.656 2.395 6.056 1.00 92.38 72 LYS A O 1
ATOM 508 N N . VAL A 1 73 ? -2.566 3.470 6.520 1.00 90.88 73 VAL A N 1
ATOM 509 C CA . VAL A 1 73 ? -2.035 4.814 6.266 1.00 90.88 73 VAL A CA 1
ATOM 510 C C . VAL A 1 73 ? -2.104 5.626 7.544 1.00 90.88 73 VAL A C 1
ATOM 512 O O . VAL A 1 73 ? -3.186 6.031 7.974 1.00 90.88 73 VAL A O 1
ATOM 515 N N . ASN A 1 74 ? -0.938 5.883 8.122 1.00 87.38 74 ASN A N 1
ATOM 516 C CA . ASN A 1 74 ? -0.800 6.638 9.354 1.00 87.38 74 ASN A CA 1
ATOM 517 C C . ASN A 1 74 ? -0.949 8.138 9.122 1.00 87.38 74 ASN A C 1
ATOM 519 O O . ASN A 1 74 ? -0.558 8.701 8.090 1.00 87.38 74 ASN A O 1
ATOM 523 N N . ARG A 1 75 ? -1.442 8.823 10.153 1.00 82.25 75 ARG A N 1
ATOM 524 C CA . ARG A 1 75 ? -1.320 10.276 10.251 1.00 82.25 75 ARG A CA 1
ATOM 525 C C . ARG A 1 75 ? 0.163 10.669 10.410 1.00 82.25 75 ARG A C 1
ATOM 527 O O . ARG A 1 75 ? 0.867 10.075 11.221 1.00 82.25 75 ARG A O 1
ATOM 534 N N . PRO A 1 76 ? 0.647 11.721 9.723 1.00 71.25 76 PRO A N 1
ATOM 535 C CA . PRO A 1 76 ? 1.966 12.275 10.006 1.00 71.25 76 PRO A CA 1
ATOM 536 C C . PRO A 1 76 ? 2.008 12.868 11.423 1.00 71.25 76 PRO A C 1
ATOM 538 O O . PRO A 1 76 ? 1.152 13.676 11.793 1.00 71.25 76 PRO A O 1
ATOM 541 N N . SER A 1 77 ? 3.016 12.489 12.210 1.00 64.75 77 SER A N 1
ATOM 542 C CA . SER A 1 77 ? 3.244 13.032 13.552 1.00 64.75 77 SER A CA 1
ATOM 543 C C . SER A 1 77 ? 3.655 14.509 13.493 1.00 64.75 77 SER A C 1
ATOM 545 O O . SER A 1 77 ? 4.498 14.904 12.678 1.00 64.75 77 SER A O 1
ATOM 547 N N . PHE A 1 78 ? 3.072 15.330 14.374 1.00 53.62 78 PHE A N 1
ATOM 548 C CA . PHE A 1 78 ? 3.410 16.747 14.543 1.00 53.62 78 PHE A CA 1
ATOM 549 C C . PHE A 1 78 ? 4.880 16.887 14.978 1.00 53.62 78 PHE A C 1
ATOM 551 O O . PHE A 1 78 ? 5.206 16.696 16.145 1.00 53.62 78 PHE A O 1
ATOM 558 N N . GLY A 1 79 ? 5.771 17.191 14.029 1.00 56.78 79 GLY A N 1
ATOM 559 C CA . GLY A 1 79 ? 7.186 17.470 14.300 1.00 56.78 79 GLY A CA 1
ATOM 560 C C . GLY A 1 79 ? 8.161 17.207 13.146 1.00 56.78 79 GLY A C 1
ATOM 561 O O . GLY A 1 79 ? 9.268 17.730 13.183 1.00 56.78 79 GLY A O 1
ATOM 562 N N . ILE A 1 80 ? 7.781 16.428 12.121 1.00 55.78 80 ILE A N 1
ATOM 563 C CA . ILE A 1 80 ? 8.754 15.902 11.132 1.00 55.78 80 ILE A CA 1
ATOM 564 C C . ILE A 1 80 ? 8.495 16.365 9.679 1.00 55.78 80 ILE A C 1
ATOM 566 O O . ILE A 1 80 ? 9.375 16.231 8.833 1.00 55.78 80 ILE A O 1
ATOM 570 N N . SER A 1 81 ? 7.341 16.958 9.341 1.00 52.28 81 SER A N 1
ATOM 571 C CA . SER A 1 81 ? 6.998 17.251 7.934 1.00 52.28 81 SER A CA 1
ATOM 572 C C . SER A 1 81 ? 6.859 18.748 7.626 1.00 52.28 81 SER A C 1
ATOM 574 O O . SER A 1 81 ? 5.916 19.398 8.062 1.00 52.28 81 SER A O 1
ATOM 576 N N . LEU A 1 82 ? 7.799 19.271 6.827 1.00 56.09 82 LEU A N 1
ATOM 577 C CA . LEU A 1 82 ? 7.775 20.596 6.177 1.00 56.09 82 LEU A CA 1
ATOM 578 C C . LEU A 1 82 ? 7.119 20.550 4.779 1.00 56.09 82 LEU A C 1
ATOM 580 O O . LEU A 1 82 ? 7.238 21.490 3.995 1.00 56.09 82 LEU A O 1
ATOM 584 N N . THR A 1 83 ? 6.473 19.438 4.422 1.00 54.88 83 THR A N 1
ATOM 585 C CA . THR A 1 83 ? 5.933 19.198 3.078 1.00 54.88 83 THR A CA 1
ATOM 586 C C . THR A 1 83 ? 4.413 19.302 3.105 1.00 54.88 83 THR A C 1
ATOM 588 O O . THR A 1 83 ? 3.770 18.788 4.018 1.00 54.88 83 THR A O 1
ATOM 591 N N . ALA A 1 84 ? 3.832 19.980 2.111 1.00 57.62 84 ALA A N 1
ATOM 592 C CA . ALA A 1 84 ? 2.386 20.156 2.008 1.00 57.62 84 ALA A CA 1
ATOM 593 C C . ALA A 1 84 ? 1.651 18.802 2.124 1.00 57.62 84 ALA A C 1
ATOM 595 O O . ALA A 1 84 ? 2.127 17.810 1.560 1.00 57.62 84 ALA A O 1
ATOM 596 N N . PRO A 1 85 ? 0.503 18.736 2.827 1.00 63.00 85 PRO A N 1
ATOM 597 C CA . PRO A 1 85 ? -0.251 17.502 3.007 1.00 63.00 85 PRO A CA 1
ATOM 598 C C . PRO A 1 85 ? -0.851 17.063 1.667 1.00 63.00 85 PRO A C 1
ATOM 600 O O . PRO A 1 85 ? -1.986 17.395 1.332 1.00 63.00 85 PRO A O 1
ATOM 603 N N . ARG A 1 86 ? -0.082 16.312 0.877 1.00 71.44 86 ARG A N 1
ATOM 604 C CA . ARG A 1 86 ? -0.605 15.622 -0.302 1.00 71.44 86 ARG A CA 1
ATOM 605 C C . ARG A 1 86 ? -1.529 14.502 0.159 1.00 71.44 86 ARG A C 1
ATOM 607 O O . ARG A 1 86 ? -1.233 13.836 1.150 1.00 71.44 86 ARG A O 1
ATOM 614 N N . LYS A 1 87 ? -2.643 14.312 -0.548 1.00 80.69 87 LYS A N 1
ATOM 615 C CA . LYS A 1 87 ? -3.534 13.169 -0.330 1.00 80.69 87 LYS A CA 1
ATOM 616 C C . LYS A 1 87 ? -2.873 11.938 -0.954 1.00 80.69 87 LYS A C 1
ATOM 618 O O . LYS A 1 87 ? -2.677 11.950 -2.171 1.00 80.69 87 LYS A O 1
ATOM 623 N N . PRO A 1 88 ? -2.505 10.916 -0.165 1.00 86.62 88 PRO A N 1
ATOM 624 C CA . PRO A 1 88 ? -1.990 9.670 -0.711 1.00 86.62 88 PRO A CA 1
ATOM 625 C C . PRO A 1 88 ? -3.005 9.038 -1.663 1.00 86.62 88 PRO A C 1
ATOM 627 O O . PRO A 1 88 ? -4.214 9.045 -1.392 1.00 86.62 88 PRO A O 1
ATOM 630 N N . ARG A 1 89 ? -2.518 8.499 -2.778 1.00 90.25 89 ARG A N 1
ATOM 631 C CA . ARG A 1 89 ? -3.324 7.724 -3.724 1.00 90.25 89 ARG A CA 1
ATOM 632 C C . ARG A 1 89 ? -3.071 6.242 -3.481 1.00 90.25 89 ARG A C 1
ATOM 634 O O . ARG A 1 89 ? -1.927 5.798 -3.511 1.00 90.25 89 ARG A O 1
ATOM 641 N N . ILE A 1 90 ? -4.139 5.488 -3.246 1.00 92.25 90 ILE A N 1
ATOM 642 C CA . ILE A 1 90 ? -4.105 4.038 -3.081 1.00 92.25 90 ILE A CA 1
ATOM 643 C C . ILE A 1 90 ? -4.876 3.436 -4.238 1.00 92.25 90 ILE A C 1
ATOM 645 O O . ILE A 1 90 ? -6.063 3.700 -4.395 1.00 92.25 90 ILE A O 1
ATOM 649 N N . VAL A 1 91 ? -4.193 2.651 -5.057 1.00 92.56 91 VAL A N 1
ATOM 650 C CA . VAL A 1 91 ? -4.758 2.008 -6.238 1.00 92.56 91 VAL A CA 1
ATOM 651 C C . VAL A 1 91 ? -4.688 0.506 -6.050 1.00 92.56 91 VAL A C 1
ATOM 653 O O . VAL A 1 91 ? -3.605 -0.052 -5.883 1.00 92.56 91 VAL A O 1
ATOM 656 N N . ILE A 1 92 ? -5.845 -0.140 -6.101 1.00 92.94 92 ILE A N 1
ATOM 657 C CA . ILE A 1 92 ? -5.985 -1.589 -6.134 1.00 92.94 92 ILE A CA 1
ATOM 658 C C . ILE A 1 92 ? -6.387 -1.967 -7.559 1.00 92.94 92 ILE A C 1
ATOM 660 O O . ILE A 1 92 ? -7.457 -1.591 -8.035 1.00 92.94 92 ILE A O 1
ATOM 664 N N . GLY A 1 93 ? -5.480 -2.634 -8.261 1.00 90.38 93 GLY A N 1
ATOM 665 C CA . GLY A 1 93 ? -5.588 -2.995 -9.665 1.00 90.38 93 GLY A CA 1
ATOM 666 C C . GLY A 1 93 ? -6.400 -4.271 -9.914 1.00 90.38 93 GLY A C 1
ATOM 667 O O . GLY A 1 93 ? -6.929 -4.878 -8.981 1.00 90.38 93 GLY A O 1
ATOM 668 N N . PRO A 1 94 ? -6.508 -4.698 -11.183 1.00 90.75 94 PRO A N 1
ATOM 669 C CA . PRO A 1 94 ? -7.291 -5.869 -11.565 1.00 90.75 94 PRO A CA 1
ATOM 670 C C . PRO A 1 94 ? -6.781 -7.151 -10.907 1.00 90.75 94 PRO A C 1
ATOM 672 O O . PRO A 1 94 ? -5.583 -7.323 -10.721 1.00 90.75 94 PRO A O 1
ATOM 675 N N . ASN A 1 95 ? -7.682 -8.065 -10.557 1.00 91.19 95 ASN A N 1
ATOM 676 C CA . ASN A 1 95 ? -7.395 -9.316 -9.835 1.00 91.19 95 ASN A CA 1
ATOM 677 C C . ASN A 1 95 ? -6.572 -9.180 -8.540 1.00 91.19 95 ASN A C 1
ATOM 679 O O . ASN A 1 95 ? -6.133 -10.191 -7.994 1.00 91.19 95 ASN A O 1
ATOM 683 N N . ALA A 1 96 ? -6.347 -7.963 -8.042 1.00 92.75 96 ALA A N 1
ATOM 684 C CA . ALA A 1 96 ? -5.627 -7.770 -6.802 1.00 92.75 96 ALA A CA 1
ATOM 685 C C . ALA A 1 96 ? -6.487 -8.230 -5.622 1.00 92.75 96 ALA A C 1
ATOM 687 O O . ALA A 1 96 ? -7.703 -8.011 -5.593 1.00 92.75 96 ALA A O 1
ATOM 688 N N . VAL A 1 97 ? -5.844 -8.857 -4.642 1.00 94.31 97 VAL A N 1
ATOM 689 C CA . VAL A 1 97 ? -6.496 -9.341 -3.425 1.00 94.31 97 VAL A CA 1
ATOM 690 C C . VAL A 1 97 ? -5.792 -8.742 -2.220 1.00 94.31 97 VAL A C 1
ATOM 692 O O . VAL A 1 97 ? -4.582 -8.883 -2.086 1.00 94.31 97 VAL A O 1
ATOM 695 N N . VAL A 1 98 ? -6.548 -8.086 -1.348 1.00 94.69 98 VAL A N 1
ATOM 696 C CA . VAL A 1 98 ? -6.110 -7.632 -0.027 1.00 94.69 98 VAL A CA 1
ATOM 697 C C . VAL A 1 98 ? -7.011 -8.315 0.991 1.00 94.69 98 VAL A C 1
ATOM 699 O O . VAL A 1 98 ? -8.195 -7.991 1.076 1.00 94.69 98 VAL A O 1
ATOM 702 N N . GLU A 1 99 ? -6.485 -9.304 1.706 1.00 93.75 99 GLU A N 1
ATOM 703 C CA . GLU A 1 99 ? -7.272 -10.097 2.660 1.00 93.75 99 GLU A CA 1
ATOM 704 C C . GLU A 1 99 ? -7.472 -9.358 3.988 1.00 93.75 99 GLU A C 1
ATOM 706 O O . GLU A 1 99 ? -8.535 -9.464 4.604 1.00 93.75 99 GLU A O 1
ATOM 711 N N . GLY A 1 100 ? -6.480 -8.575 4.415 1.00 92.44 100 GLY A N 1
ATOM 712 C CA . GLY A 1 100 ? -6.540 -7.805 5.647 1.00 92.44 100 GLY A CA 1
ATOM 713 C C . GLY A 1 100 ? -7.362 -6.520 5.546 1.00 92.44 100 GLY A C 1
ATOM 714 O O . GLY A 1 100 ? -7.886 -6.128 4.503 1.00 92.44 100 GLY A O 1
ATOM 715 N N . GLN A 1 101 ? -7.476 -5.844 6.686 1.00 94.00 101 GLN A N 1
ATOM 716 C CA . GLN A 1 101 ? -8.209 -4.588 6.821 1.00 94.00 101 GLN A CA 1
ATOM 717 C C . GLN A 1 101 ? -7.458 -3.408 6.196 1.00 94.00 101 GLN A C 1
ATOM 719 O O . GLN A 1 101 ? -6.233 -3.323 6.261 1.00 94.00 101 GLN A O 1
ATOM 724 N N . LEU A 1 102 ? -8.202 -2.460 5.632 1.00 94.06 102 LEU A N 1
ATOM 725 C CA . LEU A 1 102 ? -7.662 -1.220 5.096 1.00 94.06 102 LEU A CA 1
ATOM 726 C C . LEU A 1 102 ? -8.015 -0.082 6.057 1.00 94.06 102 LEU A C 1
ATOM 728 O O . LEU A 1 102 ? -9.179 0.296 6.176 1.00 94.06 102 LEU A O 1
ATOM 732 N N . VAL A 1 103 ? -7.022 0.456 6.758 1.00 93.50 103 VAL A N 1
ATOM 733 C CA . VAL A 1 103 ? -7.194 1.482 7.791 1.00 93.50 103 VAL A CA 1
ATOM 734 C C . VAL A 1 103 ? -6.489 2.762 7.368 1.00 93.50 103 VAL A C 1
ATOM 736 O O . VAL A 1 103 ? -5.270 2.811 7.233 1.00 93.50 103 VAL A O 1
ATOM 739 N N . PHE A 1 104 ? -7.262 3.826 7.194 1.00 92.06 104 PHE A N 1
ATOM 740 C CA . PHE A 1 104 ? -6.765 5.131 6.787 1.00 92.06 104 PHE A CA 1
ATOM 741 C C . PHE A 1 104 ? -7.027 6.150 7.898 1.00 92.06 104 PHE A C 1
ATOM 743 O O . PHE A 1 104 ? -8.160 6.556 8.134 1.00 92.06 104 PHE A O 1
ATOM 750 N N . GLU A 1 105 ? -5.977 6.598 8.587 1.00 89.19 105 GLU A N 1
ATOM 751 C CA . GLU A 1 105 ? -6.079 7.608 9.659 1.00 89.19 105 GLU A CA 1
ATOM 752 C C . GLU A 1 105 ? -6.163 9.051 9.126 1.00 89.19 105 GLU A C 1
ATOM 754 O O . GLU A 1 105 ? -6.171 10.035 9.878 1.00 89.19 105 GLU A O 1
ATOM 759 N N . ARG A 1 106 ? -6.173 9.198 7.800 1.00 84.62 106 ARG A N 1
ATOM 760 C CA . ARG A 1 106 ? -6.237 10.470 7.088 1.00 84.62 106 ARG A CA 1
ATOM 761 C C . ARG A 1 106 ? -6.987 10.307 5.776 1.00 84.62 106 ARG A C 1
ATOM 763 O O . ARG A 1 106 ? -7.127 9.202 5.264 1.00 84.62 106 ARG A O 1
ATOM 770 N N . GLU A 1 107 ? -7.389 11.431 5.192 1.00 84.56 107 GLU A N 1
ATOM 771 C CA . GLU A 1 107 ? -7.991 11.426 3.864 1.00 84.56 107 GLU A CA 1
ATOM 772 C C . GLU A 1 107 ? -7.019 10.895 2.810 1.00 84.56 107 GLU A C 1
ATOM 774 O O . GLU A 1 107 ? -5.903 11.400 2.645 1.00 84.56 107 GLU A O 1
ATOM 779 N N . VAL A 1 108 ? -7.497 9.914 2.055 1.00 89.94 108 VAL A N 1
ATOM 780 C CA . VAL A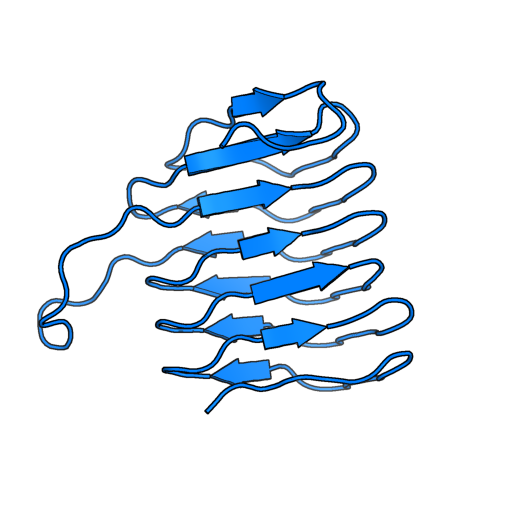 1 108 ? -6.792 9.311 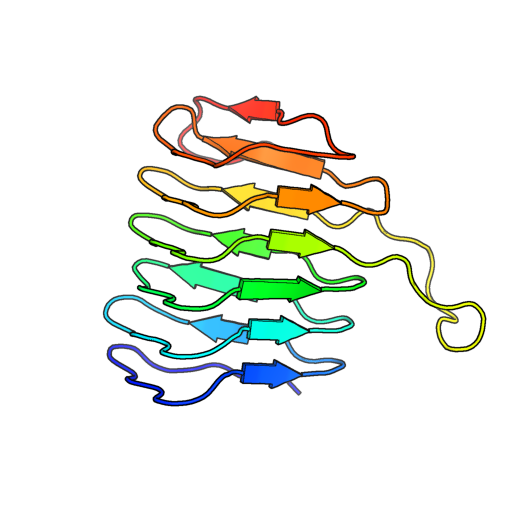0.932 1.00 89.94 108 VAL A CA 1
ATOM 781 C C . VAL A 1 108 ? -7.727 9.173 -0.260 1.00 89.94 108 VAL A C 1
ATOM 783 O O . VAL A 1 108 ? -8.951 9.173 -0.118 1.00 89.94 108 VAL A O 1
ATOM 786 N N . THR A 1 109 ? -7.148 9.024 -1.446 1.00 91.12 109 THR A N 1
ATOM 787 C CA . THR A 1 109 ? -7.906 8.618 -2.632 1.00 91.12 109 THR A CA 1
ATOM 788 C C . THR A 1 109 ? -7.741 7.118 -2.810 1.00 91.12 109 THR A C 1
ATOM 790 O O . THR A 1 109 ? -6.692 6.678 -3.273 1.00 91.12 109 THR A O 1
ATOM 793 N N . LEU A 1 110 ? -8.752 6.343 -2.417 1.00 91.81 110 LEU A N 1
ATOM 794 C CA . LEU A 1 110 ? -8.773 4.894 -2.592 1.00 91.81 110 LEU A CA 1
ATOM 795 C C . LEU A 1 110 ? -9.503 4.548 -3.894 1.00 91.81 110 LEU A C 1
ATOM 797 O O . LEU A 1 110 ? -10.710 4.743 -3.988 1.00 91.81 110 LEU A O 1
ATOM 801 N N . LEU A 1 111 ? -8.771 4.039 -4.879 1.00 91.50 111 LEU A N 1
ATOM 802 C CA . LEU A 1 111 ? -9.279 3.542 -6.154 1.00 91.50 111 LEU A CA 1
ATOM 803 C C . LEU A 1 111 ? -9.223 2.017 -6.137 1.00 91.50 111 LEU A C 1
ATOM 805 O O . LEU A 1 111 ? -8.160 1.442 -5.911 1.00 91.50 111 LEU A O 1
ATOM 809 N N . VAL A 1 112 ? -10.351 1.362 -6.385 1.00 91.81 112 VAL A N 1
ATOM 810 C CA . VAL A 1 112 ? -10.464 -0.099 -6.339 1.00 91.81 112 VAL A CA 1
ATOM 811 C C . VAL A 1 112 ? -11.028 -0.593 -7.656 1.00 91.81 112 VAL A C 1
ATOM 813 O O . VAL A 1 112 ? -12.116 -0.186 -8.047 1.00 91.81 112 VAL A O 1
ATOM 816 N N . HIS A 1 113 ? -10.300 -1.460 -8.349 1.00 91.25 113 HIS A N 1
ATOM 817 C CA . HIS A 1 113 ? -10.822 -2.082 -9.556 1.00 91.25 113 HIS A CA 1
ATOM 818 C C . HIS A 1 113 ? -11.990 -3.013 -9.207 1.00 91.25 113 HIS A C 1
ATOM 820 O O . HIS A 1 113 ? -11.960 -3.672 -8.168 1.00 91.25 113 HIS A O 1
ATOM 826 N N . ASP A 1 114 ? -13.010 -3.116 -10.057 1.00 89.25 114 ASP A N 1
ATOM 827 C CA . ASP A 1 114 ? -14.210 -3.894 -9.712 1.00 89.25 114 ASP A CA 1
ATOM 828 C C . ASP A 1 114 ? -13.944 -5.404 -9.553 1.00 89.25 114 ASP A C 1
ATOM 830 O O . ASP A 1 114 ? -14.556 -6.085 -8.731 1.00 89.25 114 ASP A O 1
ATOM 834 N N . SER A 1 115 ? -12.945 -5.924 -10.271 1.00 90.00 115 SER A N 1
ATOM 835 C CA . SER A 1 115 ? -12.485 -7.310 -10.112 1.00 90.00 115 SER A CA 1
ATOM 836 C C . SER A 1 115 ? -11.629 -7.541 -8.855 1.00 90.00 115 SER A C 1
ATOM 838 O O . SER A 1 115 ? -11.232 -8.677 -8.595 1.00 90.00 115 SER A O 1
ATOM 840 N N . ALA A 1 116 ? -11.220 -6.482 -8.152 1.00 90.69 116 ALA A N 1
ATOM 841 C CA . ALA A 1 116 ? -10.350 -6.598 -6.992 1.00 90.69 116 ALA A CA 1
ATOM 842 C C . ALA A 1 116 ? -11.142 -7.009 -5.750 1.00 90.69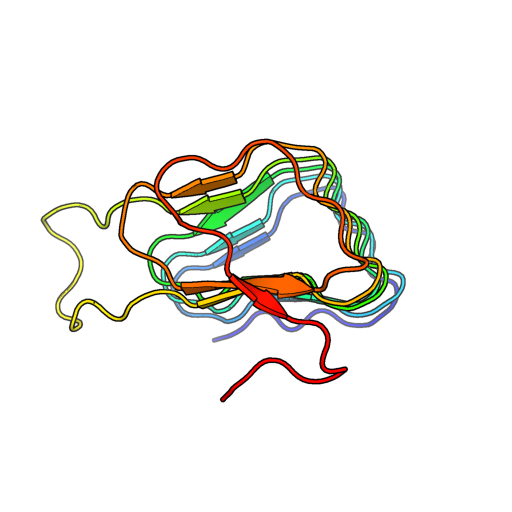 116 ALA A C 1
ATOM 844 O O . ALA A 1 116 ? -12.308 -6.651 -5.568 1.00 90.69 116 ALA A O 1
ATOM 845 N N . ARG A 1 117 ? -10.483 -7.741 -4.855 1.00 92.31 117 ARG A N 1
ATOM 846 C CA . ARG A 1 117 ? -11.040 -8.121 -3.556 1.00 92.31 117 ARG A CA 1
ATOM 847 C C . ARG A 1 117 ? -10.274 -7.400 -2.468 1.00 92.31 117 ARG A C 1
ATOM 849 O O . ARG A 1 117 ? -9.053 -7.465 -2.433 1.00 92.31 117 ARG A O 1
ATOM 856 N N . ILE A 1 118 ? -10.995 -6.726 -1.586 1.00 93.94 118 ILE A N 1
ATOM 857 C CA . ILE A 1 118 ? -10.413 -6.025 -0.447 1.00 93.94 118 ILE A CA 1
ATOM 858 C C . ILE A 1 118 ? -11.175 -6.384 0.821 1.00 93.94 118 ILE A C 1
ATOM 860 O O . ILE A 1 118 ? -12.385 -6.629 0.772 1.00 93.94 118 ILE A O 1
ATOM 864 N N . GLY A 1 119 ? -10.462 -6.397 1.941 1.00 91.44 119 GLY A N 1
ATOM 865 C CA . GLY A 1 119 ? -11.045 -6.501 3.265 1.00 91.44 119 GLY A CA 1
ATOM 866 C C . GLY A 1 119 ? -11.821 -5.242 3.683 1.00 91.44 119 GLY A C 1
ATOM 867 O O . GLY A 1 119 ? -12.065 -4.335 2.878 1.00 91.44 119 GLY A O 1
ATOM 868 N N . PRO A 1 120 ? -12.243 -5.171 4.957 1.00 93.69 120 PRO A N 1
ATOM 869 C CA . PRO A 1 120 ? -13.006 -4.042 5.475 1.00 93.69 120 PRO A CA 1
ATOM 870 C C . PRO A 1 120 ? -12.194 -2.744 5.402 1.00 93.69 120 PRO A C 1
ATOM 872 O O . PRO A 1 120 ? -11.019 -2.717 5.768 1.00 93.69 120 PRO A O 1
ATOM 875 N N . VAL A 1 121 ? -12.836 -1.664 4.950 1.00 93.81 121 VAL A N 1
ATOM 876 C CA . VAL A 1 121 ? -12.219 -0.340 4.794 1.00 93.81 121 VAL A CA 1
ATOM 877 C C . VAL A 1 121 ? -12.700 0.607 5.892 1.00 93.81 121 VAL A C 1
ATOM 879 O O . VAL A 1 121 ? -13.903 0.780 6.077 1.00 93.81 121 VAL A O 1
ATOM 882 N N . THR A 1 122 ? -11.762 1.274 6.561 1.00 93.25 122 THR A N 1
ATOM 883 C CA . THR A 1 122 ? -12.008 2.262 7.619 1.00 93.25 122 THR A CA 1
ATOM 884 C C . THR A 1 122 ? -11.301 3.574 7.287 1.00 93.25 122 THR A C 1
ATOM 886 O O . THR A 1 122 ? -10.111 3.579 6.986 1.00 93.25 122 THR A O 1
ATOM 889 N N . GLY A 1 123 ? -12.014 4.701 7.371 1.00 86.00 123 GLY A N 1
ATOM 890 C CA . GLY A 1 123 ? -11.428 6.043 7.220 1.00 86.00 123 GLY A CA 1
ATOM 891 C C . GLY A 1 123 ? -11.184 6.510 5.778 1.00 86.00 123 GLY A C 1
ATOM 892 O O . GLY A 1 123 ? -10.690 7.616 5.569 1.00 86.00 123 GLY A O 1
ATOM 893 N N . ALA A 1 124 ? -11.581 5.716 4.780 1.00 89.75 124 ALA A N 1
ATOM 894 C CA . ALA A 1 124 ? -11.604 6.119 3.377 1.00 89.75 124 ALA A CA 1
ATOM 895 C C . ALA A 1 124 ? -12.838 5.573 2.658 1.00 89.75 124 ALA A C 1
ATOM 897 O O . ALA A 1 124 ? -13.374 4.528 3.025 1.00 89.75 124 ALA A O 1
ATOM 898 N N . THR A 1 125 ? -13.246 6.258 1.593 1.00 87.94 125 THR A N 1
ATOM 899 C CA . THR A 1 125 ? -14.317 5.792 0.709 1.00 87.94 125 THR A CA 1
ATOM 900 C C . THR A 1 125 ? -13.695 5.134 -0.524 1.00 87.94 125 THR A C 1
ATOM 902 O O . THR A 1 125 ? -13.038 5.838 -1.297 1.00 87.94 125 THR A O 1
ATOM 905 N N . PRO A 1 126 ? -13.871 3.815 -0.734 1.00 87.94 126 PRO A N 1
ATOM 906 C CA . PRO A 1 126 ? -13.388 3.150 -1.937 1.00 87.94 126 PRO A CA 1
ATOM 907 C C . PRO A 1 126 ? -14.164 3.644 -3.159 1.00 87.94 126 PRO A C 1
ATOM 909 O O . PRO A 1 126 ? -15.380 3.481 -3.249 1.00 87.94 126 PRO A O 1
ATOM 912 N N . GLN A 1 127 ? -13.453 4.233 -4.112 1.00 89.56 127 GLN A N 1
ATOM 913 C CA . GLN A 1 127 ? -13.982 4.580 -5.422 1.00 89.56 127 GLN A CA 1
ATOM 914 C C . GLN A 1 127 ? -13.749 3.395 -6.346 1.00 89.56 127 GLN A C 1
ATOM 916 O O . GLN A 1 127 ? -12.613 3.099 -6.729 1.00 89.56 127 GLN A O 1
ATOM 921 N N . ARG A 1 128 ? -14.830 2.686 -6.664 1.00 84.69 128 ARG A N 1
ATOM 922 C CA . ARG A 1 128 ? -14.766 1.587 -7.619 1.00 84.69 128 ARG A CA 1
ATOM 923 C C . ARG A 1 128 ? -14.600 2.141 -9.027 1.00 84.69 128 ARG A C 1
ATOM 925 O O . ARG A 1 128 ? -15.301 3.080 -9.395 1.00 84.69 128 ARG A O 1
ATOM 932 N N . PHE A 1 129 ? -13.677 1.567 -9.785 1.00 79.06 129 PHE A N 1
ATOM 933 C CA . PHE A 1 129 ? -13.509 1.856 -11.202 1.00 79.06 129 PHE A CA 1
ATOM 934 C C . PHE A 1 129 ? -13.502 0.547 -11.996 1.00 79.06 129 PHE A C 1
ATOM 936 O O . PHE A 1 129 ? -12.997 -0.477 -11.538 1.00 79.06 129 PHE A O 1
ATOM 943 N N . ASP A 1 130 ? -14.111 0.590 -13.172 1.00 68.44 130 ASP A N 1
ATOM 944 C CA . ASP A 1 130 ? -14.291 -0.520 -14.111 1.00 68.44 130 ASP A CA 1
ATOM 945 C C . ASP A 1 130 ? -13.447 -0.346 -15.385 1.00 68.44 130 ASP A C 1
ATOM 947 O O . ASP A 1 130 ? -13.367 -1.246 -16.219 1.00 68.44 130 ASP A O 1
ATOM 951 N N . SER A 1 131 ? -12.780 0.803 -15.536 1.00 56.84 131 SER A N 1
ATOM 952 C CA . SER A 1 131 ? -11.829 1.044 -16.612 1.00 56.84 131 SER A CA 1
ATOM 953 C C . SER A 1 131 ? -10.516 0.299 -16.358 1.00 56.84 131 SER A C 1
ATOM 955 O O . SER A 1 131 ? -9.951 0.369 -15.269 1.00 56.84 131 SER A O 1
ATOM 957 N N . GLU A 1 132 ? -9.940 -0.319 -17.395 1.00 53.75 132 GLU A N 1
ATOM 958 C CA . GLU A 1 132 ? -8.621 -0.983 -17.321 1.00 53.75 132 GLU A CA 1
ATOM 959 C C . GLU A 1 132 ? -7.473 -0.033 -16.901 1.00 53.75 132 GLU A C 1
ATOM 961 O O . GLU A 1 132 ? -6.339 -0.454 -16.679 1.00 53.75 132 GLU A O 1
ATOM 966 N N . THR A 1 133 ? -7.744 1.272 -16.789 1.00 45.41 133 THR A N 1
ATOM 967 C CA . THR A 1 133 ? -6.818 2.306 -16.320 1.00 45.41 133 THR A CA 1
ATOM 968 C C . THR A 1 133 ? -7.491 3.161 -15.247 1.00 45.41 133 THR A C 1
ATOM 970 O O . THR A 1 133 ? -8.593 3.660 -15.463 1.00 45.41 133 THR A O 1
ATOM 973 N N . ALA A 1 134 ? -6.832 3.359 -14.102 1.00 42.16 134 ALA A N 1
ATOM 974 C CA . ALA A 1 134 ? -7.326 4.231 -13.036 1.00 42.16 134 ALA A CA 1
ATOM 975 C C . ALA A 1 134 ? -7.521 5.682 -13.542 1.00 42.16 134 ALA A C 1
ATOM 977 O O . ALA A 1 134 ? -6.659 6.177 -14.279 1.00 42.16 134 ALA A O 1
ATOM 978 N N . PRO A 1 135 ? -8.607 6.386 -13.158 1.00 50.09 135 PRO A N 1
ATOM 979 C CA . PRO A 1 135 ? -8.822 7.775 -13.559 1.00 50.09 135 PRO A CA 1
ATOM 980 C C . PRO A 1 135 ? -7.674 8.676 -13.068 1.00 50.09 135 PRO A C 1
ATOM 982 O O . PRO A 1 135 ? -7.173 8.527 -11.947 1.00 50.09 135 PRO A O 1
ATOM 985 N N . ARG A 1 136 ? -7.216 9.563 -13.961 1.00 48.25 136 ARG A N 1
ATOM 986 C CA . ARG A 1 136 ? -6.027 10.415 -13.792 1.00 48.25 136 ARG A CA 1
ATOM 987 C C . ARG A 1 136 ? -6.163 11.392 -12.632 1.00 48.25 136 ARG A C 1
ATOM 989 O O . ARG A 1 136 ? -7.168 12.127 -12.603 1.00 48.25 136 ARG A O 1
#

Sequence (136 aa):
GGIRTGRNLVLARGLDTVNGGIYVDRGSRIGGDVETVNGSIGLVGVQLDGDIETVNGDITVGIDSVV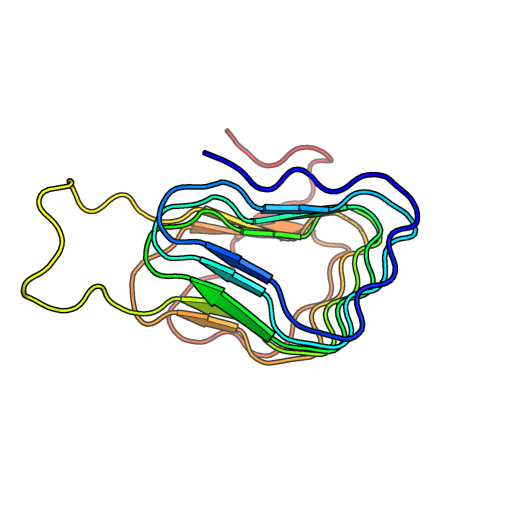KGGIKVNRPSFGISLTAPRKPRIVIGPNAVVEGQLVFEREVTLLVHDSARIGPVTGATPQRFDSETAPR